Protein AF-A0A397AZC3-F1 (afdb_monomer_lite)

Structure (mmCIF, N/CA/C/O backbone):
data_AF-A0A397AZC3-F1
#
_entry.id   AF-A0A397AZC3-F1
#
loop_
_atom_site.group_PDB
_atom_site.id
_atom_site.type_symbol
_atom_site.label_atom_id
_atom_site.label_alt_id
_atom_site.label_comp_id
_atom_site.label_asym_id
_atom_site.label_entity_id
_atom_site.label_seq_id
_atom_site.pdbx_PDB_ins_code
_atom_site.Cartn_x
_atom_site.Cartn_y
_atom_site.Cartn_z
_atom_site.occupancy
_atom_site.B_iso_or_equiv
_atom_site.auth_seq_id
_atom_site.auth_comp_id
_atom_site.auth_asym_id
_atom_site.auth_atom_id
_atom_site.pdbx_PDB_model_num
ATOM 1 N N . MET A 1 1 ? -61.771 -11.495 -13.626 1.00 36.38 1 MET A N 1
ATOM 2 C CA . MET A 1 1 ? -61.672 -12.374 -12.442 1.00 36.38 1 MET A CA 1
ATOM 3 C C . MET A 1 1 ? -60.286 -13.013 -12.460 1.00 36.38 1 MET A C 1
ATOM 5 O O . MET A 1 1 ? -59.968 -13.608 -13.476 1.00 36.38 1 MET A O 1
ATOM 9 N N . LEU A 1 2 ? -59.532 -12.834 -11.360 1.00 39.38 2 LEU A N 1
ATOM 10 C CA . LEU A 1 2 ? -58.211 -13.389 -10.973 1.00 39.38 2 LEU A CA 1
ATOM 11 C C . LEU A 1 2 ? -56.958 -13.111 -11.848 1.00 39.38 2 LEU A C 1
ATOM 13 O O . LEU A 1 2 ? -57.074 -13.061 -13.067 1.00 39.38 2 LEU A O 1
ATOM 17 N N . PRO A 1 3 ? -55.737 -13.113 -11.259 1.00 47.22 3 PRO A N 1
ATOM 18 C CA . PRO A 1 3 ? -55.369 -12.772 -9.874 1.00 47.22 3 PRO A CA 1
ATOM 19 C C . PRO A 1 3 ? -54.144 -11.838 -9.747 1.00 47.22 3 PRO A C 1
ATOM 21 O O . PRO A 1 3 ? -53.276 -11.761 -10.612 1.00 47.22 3 PRO A O 1
ATOM 24 N N . SER A 1 4 ? -54.069 -11.177 -8.591 1.00 51.62 4 SER A N 1
ATOM 25 C CA . SER A 1 4 ? -52.893 -10.482 -8.069 1.00 51.62 4 SER A CA 1
ATOM 26 C C . SER A 1 4 ? -51.699 -11.421 -7.895 1.00 51.62 4 SER A C 1
ATOM 28 O O . SER A 1 4 ? -51.813 -12.436 -7.210 1.00 51.62 4 SER A O 1
ATOM 30 N N . PHE A 1 5 ? -50.534 -11.015 -8.401 1.00 47.94 5 PHE A N 1
ATOM 31 C CA . PHE A 1 5 ? -49.238 -11.508 -7.941 1.00 47.94 5 PHE A CA 1
ATOM 32 C C . PHE A 1 5 ? -48.456 -10.345 -7.336 1.00 47.94 5 PHE A C 1
ATOM 34 O O . PHE A 1 5 ? -48.023 -9.423 -8.023 1.00 47.94 5 PHE A O 1
ATOM 41 N N . ILE A 1 6 ? -48.319 -10.398 -6.014 1.00 55.94 6 ILE A N 1
ATOM 42 C CA . ILE A 1 6 ? -47.412 -9.567 -5.230 1.00 55.94 6 ILE A CA 1
ATOM 43 C C . ILE A 1 6 ? -45.999 -10.065 -5.540 1.00 55.94 6 ILE A C 1
ATOM 45 O O . ILE A 1 6 ? -45.601 -11.125 -5.064 1.00 55.94 6 ILE A O 1
ATOM 49 N N . PHE A 1 7 ? -45.246 -9.317 -6.344 1.00 43.97 7 PHE A N 1
ATOM 50 C CA . PHE A 1 7 ? -43.802 -9.507 -6.435 1.00 43.97 7 PHE A CA 1
ATOM 51 C C . PHE A 1 7 ? -43.135 -8.613 -5.398 1.00 43.97 7 PHE A C 1
ATOM 53 O O . PHE A 1 7 ? -43.048 -7.395 -5.543 1.00 43.97 7 PHE A O 1
ATOM 60 N N . LEU A 1 8 ? -42.685 -9.257 -4.325 1.00 49.66 8 LEU A N 1
ATOM 61 C CA . LEU A 1 8 ? -41.747 -8.709 -3.361 1.00 49.66 8 LEU A CA 1
ATOM 62 C C . LEU A 1 8 ? -40.424 -8.483 -4.108 1.00 49.66 8 LEU A C 1
ATOM 64 O O . LEU A 1 8 ? -39.604 -9.390 -4.236 1.00 49.66 8 LEU A O 1
ATOM 68 N N . VAL A 1 9 ? -40.238 -7.289 -4.672 1.00 51.88 9 VAL A N 1
ATOM 69 C CA . VAL A 1 9 ? -38.932 -6.886 -5.191 1.00 51.88 9 VAL A CA 1
ATOM 70 C C . VAL A 1 9 ? -38.068 -6.636 -3.963 1.00 51.88 9 VAL A C 1
ATOM 72 O O . VAL A 1 9 ? -38.132 -5.571 -3.351 1.00 51.88 9 VAL A O 1
ATOM 75 N N . MET A 1 10 ? -37.296 -7.650 -3.564 1.00 46.38 10 MET A N 1
ATOM 76 C CA . MET A 1 10 ? -36.098 -7.428 -2.767 1.00 46.38 10 MET A CA 1
ATOM 77 C C . MET A 1 10 ? -35.246 -6.445 -3.561 1.00 46.38 10 MET A C 1
ATOM 79 O O . MET A 1 10 ? -34.596 -6.822 -4.536 1.00 46.38 10 MET A O 1
ATOM 83 N N . ALA A 1 11 ? -35.322 -5.169 -3.186 1.00 47.78 11 ALA A N 1
ATOM 84 C CA . ALA A 1 11 ? -34.385 -4.165 -3.634 1.00 47.78 11 ALA A CA 1
ATOM 85 C C . ALA A 1 11 ? -33.014 -4.630 -3.149 1.00 47.78 11 ALA A C 1
ATOM 87 O O . ALA A 1 11 ? -32.651 -4.468 -1.985 1.00 47.78 11 ALA A O 1
ATOM 88 N N . TRP A 1 12 ? -32.295 -5.297 -4.047 1.00 40.06 12 TRP A N 1
ATOM 89 C CA . TRP A 1 12 ? -30.862 -5.461 -3.961 1.00 40.06 12 TRP A CA 1
ATOM 90 C C . TRP A 1 12 ? -30.296 -4.059 -3.780 1.00 40.06 12 TRP A C 1
ATOM 92 O O . TRP A 1 12 ? -30.287 -3.261 -4.713 1.00 40.06 12 TRP A O 1
ATOM 102 N N . VAL A 1 13 ? -29.889 -3.737 -2.559 1.00 48.97 13 VAL A N 1
ATOM 103 C CA . VAL A 1 13 ? -28.957 -2.645 -2.333 1.00 48.97 13 VAL A CA 1
ATOM 104 C C . VAL A 1 13 ? -27.624 -3.218 -2.805 1.00 48.97 13 VAL A C 1
ATOM 106 O O . VAL A 1 13 ? -27.113 -4.116 -2.130 1.00 48.97 13 VAL A O 1
ATOM 109 N N . PRO A 1 14 ? -27.067 -2.822 -3.967 1.00 47.62 14 PRO A N 1
ATOM 110 C CA . PRO A 1 14 ? -25.675 -3.129 -4.234 1.00 47.62 14 PRO A CA 1
ATOM 111 C C . PRO A 1 14 ? -24.886 -2.517 -3.082 1.00 47.62 14 PRO A C 1
ATOM 113 O O . PRO A 1 14 ? -24.868 -1.299 -2.893 1.00 47.62 14 PRO A O 1
ATOM 116 N N . SER A 1 15 ? -24.337 -3.403 -2.253 1.00 45.03 15 SER A N 1
ATOM 117 C CA . SER A 1 15 ? -23.443 -3.058 -1.164 1.00 45.03 15 SER A CA 1
ATOM 118 C C . SER A 1 15 ? -22.405 -2.095 -1.722 1.00 45.03 15 SER A C 1
ATOM 120 O O . SER A 1 15 ? -21.813 -2.354 -2.768 1.00 45.03 15 SER A O 1
ATOM 122 N N . THR A 1 16 ? -22.260 -0.951 -1.069 1.00 47.84 16 THR A N 1
ATOM 123 C CA . THR A 1 16 ? -21.373 0.139 -1.464 1.00 47.84 16 THR A CA 1
ATOM 124 C C . THR A 1 16 ? -19.978 -0.399 -1.778 1.00 47.84 16 THR A C 1
ATOM 126 O O . THR A 1 16 ? -19.234 -0.772 -0.872 1.00 47.84 16 THR A O 1
ATOM 129 N N . PHE A 1 17 ? -19.626 -0.454 -3.063 1.00 51.88 17 PHE A N 1
ATOM 130 C CA . PHE A 1 17 ? -18.253 -0.662 -3.495 1.00 51.88 17 PHE A CA 1
ATOM 131 C C . PHE A 1 17 ? -17.497 0.633 -3.218 1.00 51.88 17 PHE A C 1
ATOM 133 O O . PHE A 1 17 ? -17.713 1.635 -3.894 1.00 51.88 17 PHE A O 1
ATOM 140 N N . ALA A 1 18 ? -16.627 0.625 -2.216 1.00 39.53 18 ALA A N 1
ATOM 141 C CA . ALA A 1 18 ? -15.593 1.636 -2.081 1.00 39.53 18 ALA A CA 1
ATOM 142 C C . ALA A 1 18 ? -14.259 0.946 -2.366 1.00 39.53 18 ALA A C 1
ATOM 144 O O . ALA A 1 18 ? -13.634 0.377 -1.479 1.00 39.53 18 ALA A O 1
ATOM 145 N N . ALA A 1 19 ? -13.872 0.932 -3.639 1.00 43.75 19 ALA A N 1
ATOM 146 C CA . ALA A 1 19 ? -12.472 0.844 -4.010 1.00 43.75 19 ALA A CA 1
ATOM 147 C C . ALA A 1 19 ? -12.006 2.291 -4.182 1.00 43.75 19 ALA A C 1
ATOM 149 O O . ALA A 1 19 ? -12.495 2.985 -5.073 1.00 43.75 19 ALA A O 1
ATOM 150 N N . SER A 1 20 ? -11.122 2.759 -3.304 1.00 40.84 20 SER A N 1
ATOM 151 C CA . SER A 1 20 ? -10.394 4.002 -3.545 1.00 40.84 20 SER A CA 1
ATOM 152 C C . SER A 1 20 ? -9.133 3.677 -4.330 1.00 40.84 20 SER A C 1
ATOM 154 O O . SER A 1 20 ? -8.313 2.864 -3.916 1.00 40.84 20 SER A O 1
ATOM 156 N N . PHE A 1 21 ? -9.003 4.327 -5.474 1.00 48.56 21 PHE A N 1
ATOM 157 C CA . PHE A 1 21 ? -7.823 4.374 -6.322 1.00 48.56 21 PHE A CA 1
ATOM 158 C C . PHE A 1 21 ? -7.660 5.835 -6.746 1.00 48.56 21 PHE A C 1
ATOM 160 O O . PHE A 1 21 ? -8.625 6.444 -7.203 1.00 48.56 21 PHE A O 1
ATOM 167 N N . GLU A 1 22 ? -6.460 6.405 -6.647 1.00 45.47 22 GLU A N 1
ATOM 168 C CA . GLU A 1 22 ? -6.130 7.612 -7.408 1.00 45.47 22 GLU A CA 1
ATOM 169 C C . GLU A 1 22 ? -4.712 7.504 -7.972 1.00 45.47 22 GLU A C 1
ATOM 171 O O . GLU A 1 22 ? -3.729 7.434 -7.241 1.00 45.47 22 GLU A O 1
ATOM 176 N N . PHE A 1 23 ? -4.631 7.479 -9.304 1.00 54.44 23 PHE A N 1
ATOM 177 C CA . PHE A 1 23 ? -3.396 7.518 -10.077 1.00 54.44 23 PHE A CA 1
ATOM 178 C C . PHE A 1 23 ? -3.377 8.804 -10.908 1.00 54.44 23 PHE A C 1
ATOM 180 O O . PHE A 1 23 ? -4.154 8.933 -11.857 1.00 54.44 23 PHE A O 1
ATOM 187 N N . ARG A 1 24 ? -2.457 9.726 -10.609 1.00 42.56 24 ARG A N 1
ATOM 188 C CA . ARG A 1 24 ? -1.994 10.777 -11.532 1.00 42.56 24 ARG A CA 1
ATOM 189 C C . ARG A 1 24 ? -0.526 11.071 -11.235 1.00 42.56 24 ARG A C 1
ATOM 191 O O . ARG A 1 24 ? -0.251 11.765 -10.270 1.00 42.56 24 ARG A O 1
ATOM 198 N N . SER A 1 25 ? 0.353 10.481 -12.054 1.00 54.97 25 SER A N 1
ATOM 199 C CA . SER A 1 25 ? 1.812 10.699 -12.192 1.00 54.97 25 SER A CA 1
ATOM 200 C C . SER A 1 25 ? 2.493 11.574 -11.113 1.00 54.97 25 SER A C 1
ATOM 202 O O . SER A 1 25 ? 2.180 12.763 -11.036 1.00 54.97 25 SER A O 1
ATOM 204 N N . GLN A 1 26 ? 3.490 10.996 -10.409 1.00 51.53 26 GLN A N 1
ATOM 205 C CA . GLN A 1 26 ? 4.169 11.387 -9.142 1.00 51.53 26 GLN A CA 1
ATOM 206 C C . GLN A 1 26 ? 3.612 10.756 -7.842 1.00 51.53 26 GLN A C 1
ATOM 208 O O . GLN A 1 26 ? 3.400 11.462 -6.860 1.00 51.53 26 GLN A O 1
ATOM 213 N N . CYS A 1 27 ? 3.350 9.436 -7.793 1.00 53.81 27 CYS A N 1
ATOM 214 C CA . CYS A 1 27 ? 2.422 8.855 -6.798 1.00 53.81 27 CYS A CA 1
ATOM 215 C C . CYS A 1 27 ? 3.013 7.883 -5.753 1.00 53.81 27 CYS A C 1
ATOM 217 O O . CYS A 1 27 ? 3.634 6.873 -6.087 1.00 53.81 27 CYS A O 1
ATOM 219 N N . SER A 1 28 ? 2.661 8.126 -4.487 1.00 58.00 28 SER A N 1
ATOM 220 C CA . SER A 1 28 ? 2.562 7.123 -3.416 1.00 58.00 28 SER A CA 1
ATOM 221 C C . SER A 1 28 ? 1.204 6.412 -3.488 1.00 58.00 28 SER A C 1
ATOM 223 O O . SER A 1 28 ? 0.199 7.088 -3.700 1.00 58.00 28 SER A O 1
ATOM 225 N N . TYR A 1 29 ? 1.141 5.088 -3.293 1.00 70.06 29 TYR A N 1
ATOM 226 C CA . TYR A 1 29 ? -0.130 4.336 -3.290 1.00 70.06 29 TYR A CA 1
ATOM 227 C C . TYR A 1 29 ? -0.414 3.686 -1.924 1.00 70.06 29 TYR A C 1
ATOM 229 O O . TYR A 1 29 ? 0.288 2.747 -1.539 1.00 70.06 29 TYR A O 1
ATOM 237 N N . PRO A 1 30 ? -1.423 4.162 -1.171 1.00 69.12 30 PRO A N 1
ATOM 238 C CA . PRO A 1 30 ? -1.824 3.519 0.071 1.00 69.12 30 PRO A CA 1
ATOM 239 C C . PRO A 1 30 ? -2.746 2.321 -0.190 1.00 69.12 30 PRO A C 1
ATOM 241 O O . PRO A 1 30 ? -3.567 2.325 -1.108 1.00 69.12 30 PRO A O 1
ATOM 244 N N . VAL A 1 31 ? -2.608 1.294 0.647 1.00 81.19 31 VAL A N 1
ATOM 245 C CA . VAL A 1 31 ? -3.597 0.224 0.818 1.00 81.19 31 VAL A CA 1
ATOM 246 C C . VAL A 1 31 ? -3.985 0.251 2.282 1.00 81.19 31 VAL A C 1
ATOM 248 O O . VAL A 1 31 ? -3.122 0.026 3.124 1.00 81.19 31 VAL A O 1
ATOM 251 N N . ASP A 1 32 ? -5.252 0.503 2.584 1.00 82.69 32 ASP A N 1
ATOM 252 C CA . ASP A 1 32 ? -5.725 0.692 3.955 1.00 82.69 32 ASP A CA 1
ATOM 253 C C . ASP A 1 32 ? -6.627 -0.475 4.374 1.00 82.69 32 ASP A C 1
ATOM 255 O O . ASP A 1 32 ? -7.510 -0.887 3.622 1.00 82.69 32 ASP A O 1
ATOM 259 N N . VAL A 1 33 ? -6.430 -1.011 5.586 1.00 82.50 33 VAL A N 1
ATOM 260 C CA . VAL A 1 33 ? -7.327 -2.025 6.191 1.00 82.50 33 VAL A CA 1
ATOM 261 C C . VAL A 1 33 ? -8.247 -1.449 7.273 1.00 82.50 33 VAL A C 1
ATOM 263 O O . VAL A 1 33 ? -8.978 -2.188 7.935 1.00 82.50 33 VAL A O 1
ATOM 266 N N . TYR A 1 34 ? -8.237 -0.131 7.460 1.00 80.00 34 TYR A N 1
ATOM 267 C CA . TYR A 1 34 ? -9.062 0.590 8.430 1.00 80.00 34 TYR A CA 1
ATOM 268 C C . TYR A 1 34 ? -10.017 1.566 7.722 1.00 80.00 34 TYR A C 1
ATOM 270 O O . TYR A 1 34 ? -9.796 1.946 6.577 1.00 80.00 34 TYR A O 1
ATOM 278 N N . ASP A 1 35 ? -11.084 1.984 8.408 1.00 74.50 35 ASP A N 1
ATOM 279 C CA . ASP A 1 35 ? -11.925 3.100 7.955 1.00 74.50 35 ASP A CA 1
ATOM 280 C C . ASP A 1 35 ? -11.405 4.413 8.570 1.00 74.50 35 ASP A C 1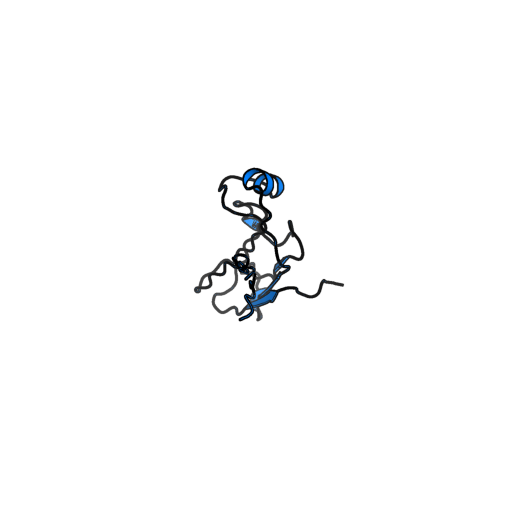
ATOM 282 O O . ASP A 1 35 ? -11.262 4.519 9.789 1.00 74.50 35 ASP A O 1
ATOM 286 N N . ASN A 1 36 ? -11.125 5.423 7.742 1.00 66.12 36 ASN A N 1
ATOM 287 C CA . ASN A 1 36 ? -10.593 6.722 8.168 1.00 66.12 36 ASN A CA 1
ATOM 288 C C . ASN A 1 36 ? -11.653 7.668 8.779 1.00 66.12 36 ASN A C 1
ATOM 290 O O . ASN A 1 36 ? -11.348 8.812 9.113 1.00 66.12 36 ASN A O 1
ATOM 294 N N . ALA A 1 37 ? -12.898 7.216 8.958 1.00 64.19 37 ALA A N 1
ATOM 295 C CA . ALA A 1 37 ? -13.997 8.034 9.479 1.00 64.19 37 ALA A CA 1
ATOM 296 C C . ALA A 1 37 ? -13.738 8.695 10.853 1.00 64.19 37 ALA A C 1
ATOM 298 O O . ALA A 1 37 ? -14.416 9.662 11.195 1.00 64.19 37 ALA A O 1
ATOM 299 N N . SER A 1 38 ? -12.781 8.202 11.647 1.00 59.69 38 SER A N 1
ATOM 300 C CA . SER A 1 38 ? -12.472 8.733 12.982 1.00 59.69 38 SER A CA 1
ATOM 301 C C . SER A 1 38 ? -11.270 9.678 13.049 1.00 59.69 38 SER A C 1
ATOM 303 O O . SER A 1 38 ? -11.090 10.309 14.083 1.00 59.69 38 SER A O 1
ATOM 305 N N . GLY A 1 39 ? -10.425 9.753 12.013 1.00 64.31 39 GLY A N 1
ATOM 306 C CA . GLY A 1 39 ? -9.255 10.646 11.923 1.00 64.31 39 GLY A CA 1
ATOM 307 C C . GLY A 1 39 ? -8.155 10.526 13.001 1.00 64.31 39 GLY A C 1
ATOM 308 O O . GLY A 1 39 ? -7.086 11.098 12.821 1.00 64.31 39 GLY A O 1
ATOM 309 N N . THR A 1 40 ? -8.372 9.817 14.116 1.00 74.62 40 THR A N 1
ATOM 310 C CA . THR A 1 40 ? -7.497 9.877 15.305 1.00 74.62 40 THR A CA 1
ATOM 311 C C . THR A 1 40 ? -7.365 8.525 16.021 1.00 74.62 40 THR A C 1
ATOM 313 O 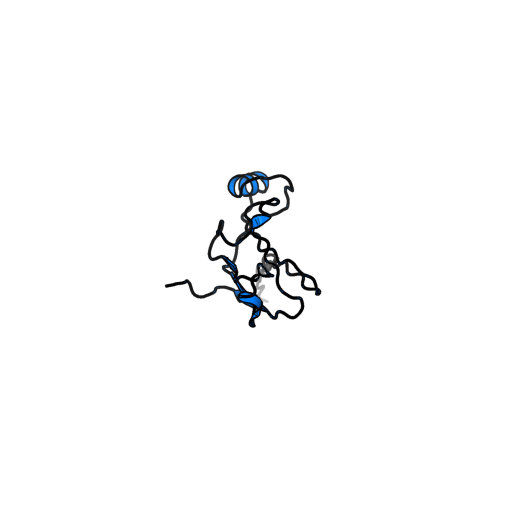O . THR A 1 40 ? -7.760 8.382 17.177 1.00 74.62 40 THR A O 1
ATOM 316 N N . CYS A 1 41 ? -6.848 7.503 15.345 1.00 88.06 41 CYS A N 1
ATOM 317 C CA . CYS A 1 41 ? -6.528 6.213 15.966 1.00 88.06 41 CYS A CA 1
ATOM 318 C C . CYS A 1 41 ? -5.071 5.829 15.680 1.00 88.06 41 CYS A C 1
ATOM 320 O O . CYS A 1 41 ? -4.511 6.218 14.659 1.00 88.06 41 CYS A O 1
ATOM 322 N N . THR A 1 42 ? -4.456 5.086 16.601 1.00 90.50 42 THR A N 1
ATOM 323 C CA . THR A 1 42 ? -3.016 4.752 16.596 1.00 90.50 42 THR A CA 1
ATOM 324 C C . THR A 1 42 ? -2.735 3.257 16.437 1.00 90.50 42 THR A C 1
ATOM 326 O O . THR A 1 42 ? -1.586 2.827 16.426 1.00 90.50 42 THR A O 1
ATOM 329 N N . SER A 1 43 ? -3.786 2.443 16.324 1.00 91.62 43 SER A N 1
ATOM 330 C CA . SER A 1 43 ? -3.695 1.006 16.069 1.00 91.62 43 SER A CA 1
ATOM 331 C C . SER A 1 43 ? -4.947 0.509 15.353 1.00 91.62 43 SER A C 1
ATOM 333 O O . SER A 1 43 ? -6.020 1.095 15.513 1.00 91.62 43 SER A O 1
ATOM 335 N N . LEU A 1 44 ? -4.847 -0.613 14.633 1.00 91.06 44 LEU A N 1
ATOM 336 C CA . LEU A 1 44 ? -6.000 -1.227 13.961 1.00 91.06 44 LEU A CA 1
ATOM 337 C C . LEU A 1 44 ? -7.152 -1.512 14.927 1.00 91.06 44 LEU A C 1
ATOM 339 O O . LEU A 1 44 ? -8.302 -1.186 14.644 1.00 91.06 44 LEU A O 1
ATOM 343 N N . ALA A 1 45 ? -6.839 -2.092 16.089 1.00 92.44 45 ALA A N 1
ATOM 344 C CA . ALA A 1 45 ? -7.835 -2.418 17.104 1.00 92.44 45 ALA A CA 1
ATOM 345 C C . ALA A 1 45 ? -8.547 -1.159 17.620 1.00 92.44 45 ALA A C 1
ATOM 347 O O . ALA A 1 45 ? -9.765 -1.161 17.804 1.00 92.44 45 ALA A O 1
ATOM 348 N N . GLU A 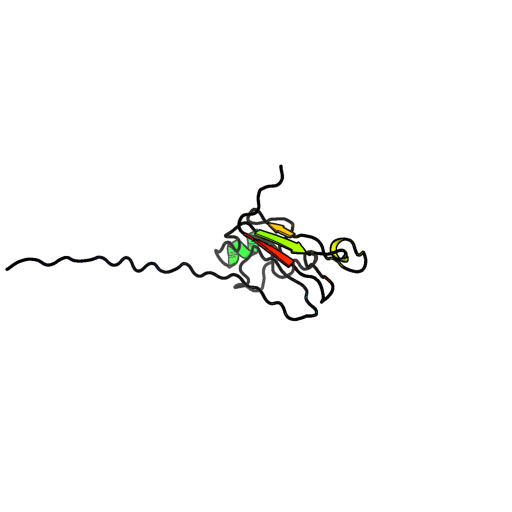1 46 ? -7.804 -0.067 17.814 1.00 91.81 46 GLU A N 1
ATOM 349 C CA . GLU A 1 46 ? -8.389 1.216 18.178 1.00 91.81 46 GLU A CA 1
ATOM 350 C C . GLU A 1 46 ? -9.275 1.765 17.059 1.00 91.81 46 GLU A C 1
ATOM 352 O O . GLU A 1 46 ? -10.414 2.131 17.342 1.00 91.81 46 GLU A O 1
ATOM 357 N N . CYS A 1 47 ? -8.802 1.766 15.808 1.00 89.94 47 CYS A N 1
ATOM 358 C CA . CYS A 1 47 ? -9.565 2.239 14.653 1.00 89.94 47 CYS A CA 1
ATOM 359 C C . CYS A 1 47 ? -10.881 1.468 14.492 1.00 89.94 47 CYS A C 1
ATOM 361 O O . CYS A 1 47 ? -11.942 2.069 14.330 1.00 89.94 47 CYS A O 1
ATOM 363 N N . MET A 1 48 ? -10.843 0.141 14.621 1.00 89.75 48 MET A N 1
ATOM 364 C CA . MET A 1 48 ? -12.039 -0.702 14.576 1.00 89.75 48 MET A CA 1
ATOM 365 C C . MET A 1 48 ? -13.000 -0.393 15.730 1.00 89.75 48 MET A C 1
ATOM 367 O O . MET A 1 48 ? -14.212 -0.344 15.527 1.00 89.75 48 MET A O 1
ATOM 371 N N . ARG A 1 49 ? -12.477 -0.135 16.937 1.00 90.12 49 ARG A N 1
ATOM 372 C CA . ARG A 1 49 ? -13.289 0.225 18.108 1.00 90.12 49 ARG A CA 1
ATOM 373 C C . ARG A 1 49 ? -13.988 1.574 17.935 1.00 90.12 49 ARG A C 1
ATOM 375 O O . ARG A 1 49 ? -15.157 1.685 18.291 1.00 90.12 49 ARG A O 1
ATOM 382 N N . VAL A 1 50 ? -13.290 2.600 17.440 1.00 89.25 50 VAL A N 1
ATOM 383 C CA . VAL A 1 50 ? -13.854 3.960 17.317 1.00 89.25 50 VAL A CA 1
ATOM 384 C C . VAL A 1 50 ? -14.790 4.107 16.120 1.00 89.25 50 VAL A C 1
ATOM 386 O O . VAL A 1 50 ? -15.746 4.871 16.196 1.00 89.25 50 VAL A O 1
ATOM 389 N N . THR A 1 51 ? -14.546 3.366 15.037 1.00 86.44 51 THR A N 1
ATOM 390 C CA . THR A 1 51 ? -15.397 3.402 13.836 1.00 86.44 51 THR A CA 1
ATOM 391 C C . THR A 1 51 ? -16.522 2.373 13.860 1.00 86.44 51 THR A C 1
ATOM 393 O O . THR A 1 51 ? -17.464 2.501 13.082 1.00 86.44 51 THR A O 1
ATOM 396 N N . ALA A 1 52 ? -16.428 1.359 14.728 1.00 87.56 52 ALA A N 1
ATOM 397 C CA . ALA A 1 52 ? -17.277 0.167 14.717 1.00 87.56 52 ALA A CA 1
ATOM 398 C C . ALA A 1 52 ? -17.308 -0.540 13.345 1.00 87.56 52 ALA A C 1
ATOM 400 O O . ALA A 1 52 ? -18.311 -1.149 12.970 1.00 87.56 52 ALA A O 1
ATOM 401 N N . LYS A 1 53 ? -16.211 -0.444 12.581 1.00 84.88 53 LYS A N 1
ATOM 402 C CA . LYS A 1 53 ? -16.095 -0.962 11.215 1.00 84.88 53 LYS A CA 1
ATOM 403 C C . LYS A 1 53 ? -14.809 -1.755 11.013 1.00 84.88 53 LYS A C 1
ATOM 405 O O . LYS A 1 53 ? -13.827 -1.586 11.731 1.00 84.88 53 LYS A O 1
ATOM 410 N N . VAL A 1 54 ? -14.834 -2.611 9.996 1.00 85.69 54 VAL A N 1
ATOM 411 C CA . VAL A 1 54 ? -13.678 -3.349 9.478 1.00 85.69 54 VAL A CA 1
ATOM 412 C C . VAL A 1 54 ? -13.376 -2.782 8.093 1.00 85.69 54 VAL A C 1
ATOM 414 O O . VAL A 1 54 ? -14.258 -2.793 7.239 1.00 85.69 54 VAL A O 1
ATOM 417 N N . GLY A 1 55 ? -12.165 -2.261 7.879 1.00 83.19 55 GLY A N 1
ATOM 418 C CA . GLY A 1 55 ? -11.775 -1.654 6.598 1.00 83.19 55 GLY A CA 1
ATOM 419 C C . GLY A 1 55 ? -11.352 -2.667 5.530 1.00 83.19 55 GLY A C 1
ATOM 420 O O . GLY A 1 55 ? -11.133 -2.297 4.385 1.00 83.19 55 GLY A O 1
ATOM 421 N N . PHE A 1 56 ? -11.263 -3.952 5.877 1.00 88.25 56 PHE A N 1
ATOM 422 C CA . PHE A 1 56 ? -10.951 -5.038 4.952 1.00 88.25 56 PHE A CA 1
ATOM 423 C C . PHE A 1 56 ? -12.219 -5.756 4.466 1.00 88.25 56 PHE A C 1
ATOM 425 O O . PHE A 1 56 ? -13.059 -6.147 5.280 1.00 88.25 56 PHE A O 1
ATOM 432 N N . ASN A 1 57 ? -12.325 -6.006 3.156 1.00 88.06 57 ASN A N 1
ATOM 433 C CA . ASN A 1 57 ? -13.417 -6.789 2.560 1.00 88.06 57 ASN A CA 1
ATOM 434 C C . ASN A 1 57 ? -12.936 -7.921 1.632 1.00 88.06 57 ASN A C 1
ATOM 436 O O . ASN A 1 57 ? -13.394 -9.054 1.759 1.00 88.06 57 ASN A O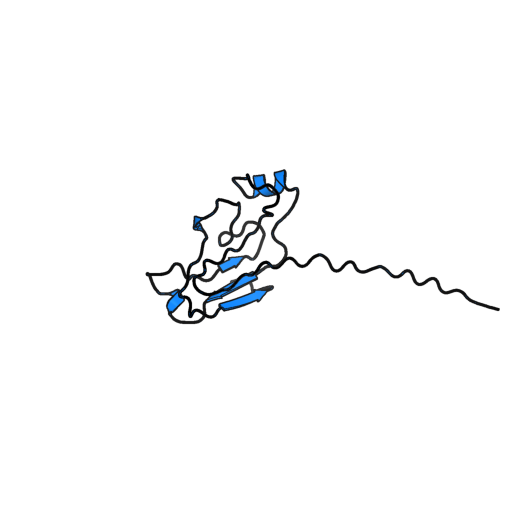 1
ATOM 440 N N . VAL A 1 58 ? -12.025 -7.628 0.708 1.00 89.62 58 VAL A N 1
ATOM 441 C CA . VAL A 1 58 ? -11.592 -8.500 -0.383 1.00 89.62 58 VAL A CA 1
ATOM 442 C C . VAL A 1 58 ? -10.072 -8.539 -0.379 1.00 89.62 58 VAL A C 1
ATOM 444 O O . VAL A 1 58 ? -9.420 -7.496 -0.369 1.00 89.62 58 VAL A O 1
ATOM 447 N N . ALA A 1 59 ? -9.513 -9.750 -0.403 1.00 89.94 59 ALA A N 1
ATOM 448 C CA . ALA A 1 59 ? -8.075 -9.931 -0.533 1.00 89.94 59 ALA A CA 1
ATOM 449 C C . ALA A 1 59 ? -7.581 -9.291 -1.835 1.00 89.94 59 ALA A C 1
ATOM 451 O O . ALA A 1 59 ? -8.219 -9.436 -2.878 1.00 89.94 59 ALA A O 1
ATOM 452 N N . MET A 1 60 ? -6.444 -8.604 -1.794 1.00 90.44 60 MET A N 1
ATOM 453 C CA . MET A 1 60 ? -5.903 -7.937 -2.974 1.00 90.44 60 MET A CA 1
ATOM 454 C C . MET A 1 60 ? -4.383 -7.966 -3.021 1.00 90.44 60 MET A C 1
ATOM 456 O O . MET A 1 60 ? -3.714 -8.033 -1.988 1.00 90.44 60 MET A O 1
ATOM 460 N N . SER A 1 61 ? -3.846 -7.868 -4.232 1.00 90.69 61 SER A N 1
ATOM 461 C CA . SER A 1 61 ? -2.436 -7.588 -4.465 1.00 90.69 61 SER A CA 1
ATOM 462 C C . SER A 1 61 ? -2.248 -6.461 -5.472 1.00 90.69 61 SER A C 1
ATOM 464 O O . SER A 1 61 ? -3.054 -6.277 -6.385 1.00 90.69 61 SER A O 1
ATOM 466 N N . ILE A 1 62 ? -1.164 -5.708 -5.294 1.00 89.00 62 ILE A N 1
ATOM 467 C CA . ILE A 1 62 ? -0.697 -4.677 -6.219 1.00 89.00 62 ILE A CA 1
ATOM 468 C C . ILE A 1 62 ? 0.728 -5.039 -6.620 1.00 89.00 62 ILE A C 1
ATOM 470 O O . ILE A 1 62 ? 1.625 -5.117 -5.777 1.00 89.00 62 ILE A O 1
ATOM 474 N N . PHE A 1 63 ? 0.936 -5.264 -7.913 1.00 88.25 63 PHE A N 1
ATOM 475 C CA . PHE A 1 63 ? 2.214 -5.681 -8.468 1.00 88.25 63 PHE A CA 1
ATOM 476 C C . PHE A 1 63 ? 2.753 -4.640 -9.463 1.00 88.25 63 PHE A C 1
ATOM 478 O O . PHE A 1 63 ? 2.149 -4.456 -10.524 1.00 88.25 63 PHE A O 1
ATOM 485 N N . PRO A 1 64 ? 3.888 -3.973 -9.176 1.00 88.25 64 PRO A N 1
ATOM 486 C CA . PRO A 1 64 ? 4.545 -3.092 -10.136 1.00 88.25 64 PRO A CA 1
ATOM 487 C C . PRO A 1 64 ? 5.222 -3.898 -11.256 1.00 88.25 64 PRO A C 1
ATOM 489 O O . PRO A 1 64 ? 6.035 -4.799 -11.027 1.00 88.25 64 PRO A O 1
ATOM 492 N N . ILE A 1 65 ? 4.899 -3.557 -12.500 1.00 85.38 65 ILE A N 1
ATOM 493 C CA . ILE A 1 65 ? 5.468 -4.139 -13.713 1.00 85.38 65 ILE A CA 1
ATOM 494 C C . ILE A 1 65 ? 6.721 -3.353 -14.102 1.00 85.38 65 ILE A C 1
ATOM 496 O O . ILE A 1 65 ? 6.680 -2.136 -14.276 1.00 85.38 65 ILE A O 1
ATOM 500 N N . GLY A 1 66 ? 7.817 -4.073 -14.336 1.00 82.06 66 GLY A N 1
ATOM 501 C CA . GLY A 1 66 ? 9.059 -3.509 -14.858 1.00 82.06 66 GLY A CA 1
ATOM 502 C C . GLY A 1 66 ? 10.236 -3.615 -13.884 1.00 82.06 66 GLY A C 1
ATOM 503 O O . GLY A 1 66 ? 10.121 -4.241 -12.827 1.00 82.06 66 GLY A O 1
ATOM 504 N N . PRO A 1 67 ? 11.397 -3.049 -14.256 1.00 79.81 67 PRO A N 1
ATOM 505 C CA . PRO A 1 67 ? 12.632 -3.164 -13.480 1.00 79.81 67 PRO A CA 1
ATOM 506 C C . PRO A 1 67 ? 12.605 -2.347 -12.182 1.00 79.81 67 PRO A C 1
ATOM 508 O O . PRO A 1 67 ? 13.302 -2.699 -11.234 1.00 79.81 67 PRO A O 1
ATOM 511 N N . SER A 1 68 ? 11.761 -1.314 -12.117 1.00 74.38 68 SER A N 1
ATOM 512 C CA . SER A 1 68 ? 11.656 -0.365 -11.004 1.00 74.38 68 SER A CA 1
ATOM 513 C C . SER A 1 68 ? 11.395 -1.011 -9.644 1.00 74.38 68 SER A C 1
ATOM 515 O O . SER A 1 68 ? 11.751 -0.446 -8.618 1.00 74.38 68 SER A O 1
ATOM 517 N N . ARG A 1 69 ? 10.821 -2.220 -9.618 1.00 77.56 69 ARG A N 1
ATOM 518 C CA . ARG A 1 69 ? 10.570 -2.973 -8.380 1.00 77.56 69 ARG A CA 1
ATOM 519 C C . ARG A 1 69 ? 11.831 -3.343 -7.593 1.00 77.56 69 ARG A C 1
ATOM 521 O O . ARG A 1 69 ? 11.754 -3.645 -6.409 1.00 77.56 69 ARG A O 1
ATOM 528 N N . ASN A 1 70 ? 12.973 -3.364 -8.278 1.00 79.75 70 ASN A N 1
ATOM 529 C CA . ASN A 1 70 ? 14.274 -3.715 -7.718 1.00 79.75 70 ASN A CA 1
ATOM 530 C C . ASN A 1 70 ? 15.217 -2.502 -7.655 1.00 79.75 70 ASN A C 1
ATOM 532 O O . ASN A 1 70 ? 16.408 -2.674 -7.404 1.00 79.75 70 ASN A O 1
ATOM 536 N N . ASP A 1 71 ? 14.716 -1.298 -7.940 1.00 85.00 71 ASP A N 1
ATOM 537 C CA . ASP A 1 71 ? 15.521 -0.083 -7.925 1.00 85.00 71 ASP A CA 1
ATOM 538 C C . ASP A 1 71 ? 15.669 0.424 -6.478 1.00 85.00 71 ASP A C 1
ATOM 540 O O . ASP A 1 71 ? 14.660 0.754 -5.853 1.00 85.00 71 ASP A O 1
ATOM 544 N N . PRO A 1 72 ? 16.893 0.512 -5.925 1.00 84.50 72 PRO A N 1
ATOM 545 C CA . PRO A 1 72 ? 17.112 0.974 -4.555 1.00 84.50 72 PRO A CA 1
ATOM 546 C C . PRO A 1 72 ? 16.734 2.446 -4.331 1.00 84.50 72 PRO A C 1
ATOM 548 O O . PRO A 1 72 ? 16.638 2.873 -3.183 1.00 84.50 72 PRO A O 1
ATOM 551 N N . MET A 1 73 ? 16.525 3.229 -5.395 1.00 85.19 73 MET A N 1
ATOM 552 C CA . MET A 1 73 ? 16.060 4.615 -5.302 1.00 85.19 73 MET A CA 1
ATOM 553 C C . MET A 1 73 ? 14.572 4.717 -4.926 1.00 85.19 73 MET A C 1
ATOM 555 O O . MET A 1 73 ? 14.121 5.785 -4.513 1.00 85.19 73 MET A O 1
ATOM 559 N N . TYR A 1 74 ? 13.815 3.620 -5.039 1.00 84.44 74 TYR A N 1
ATOM 560 C CA . TYR A 1 74 ? 12.369 3.590 -4.841 1.00 84.44 74 TYR A CA 1
ATOM 561 C C . TYR A 1 74 ? 11.947 2.487 -3.864 1.00 84.44 74 TYR A C 1
ATOM 563 O O . TYR A 1 74 ? 12.458 1.372 -3.886 1.00 84.44 74 TYR A O 1
ATOM 571 N N . ASN A 1 75 ? 10.921 2.752 -3.052 1.00 85.38 75 ASN A N 1
ATOM 572 C CA . ASN A 1 75 ? 10.240 1.717 -2.266 1.00 85.38 75 ASN A CA 1
ATOM 573 C C . ASN A 1 75 ? 9.119 1.064 -3.099 1.00 85.38 75 ASN A C 1
ATOM 575 O O . ASN A 1 75 ? 7.949 1.080 -2.710 1.00 85.38 75 ASN A O 1
ATOM 579 N N . CYS A 1 76 ? 9.464 0.553 -4.283 1.00 87.69 76 CYS A N 1
ATOM 580 C CA . CYS A 1 76 ? 8.507 0.093 -5.294 1.00 87.69 76 CYS A CA 1
ATOM 581 C C . CYS A 1 76 ? 8.224 -1.411 -5.172 1.00 87.69 76 CYS A C 1
ATOM 583 O O . CYS A 1 76 ? 8.396 -2.190 -6.108 1.00 87.69 76 CYS A O 1
ATOM 585 N N . GLN A 1 77 ? 7.847 -1.853 -3.978 1.00 87.12 77 GLN A N 1
ATOM 586 C CA . GLN A 1 77 ? 7.621 -3.272 -3.710 1.00 87.12 77 GLN A CA 1
ATOM 587 C C . GLN A 1 77 ? 6.184 -3.686 -4.029 1.00 87.12 77 GLN A C 1
ATOM 589 O O . GLN A 1 77 ? 5.253 -2.876 -3.985 1.00 87.12 77 GLN A O 1
ATOM 594 N N . TYR A 1 78 ? 6.003 -4.974 -4.318 1.00 87.88 78 TYR A N 1
ATOM 595 C CA . TYR A 1 78 ? 4.669 -5.554 -4.389 1.00 87.88 78 TYR A CA 1
ATOM 596 C C . TYR A 1 78 ? 3.986 -5.463 -3.013 1.00 87.88 78 TYR A C 1
ATOM 598 O O . TYR A 1 78 ? 4.651 -5.471 -1.977 1.00 87.88 78 TYR A O 1
ATOM 606 N N . VAL A 1 79 ? 2.660 -5.362 -3.013 1.00 89.62 79 VAL A N 1
ATOM 607 C CA . VAL A 1 79 ? 1.831 -5.313 -1.801 1.00 89.62 79 VAL A CA 1
ATOM 608 C C . VAL A 1 79 ? 0.832 -6.448 -1.882 1.00 89.62 79 VAL A C 1
ATOM 610 O O . VAL A 1 79 ? 0.176 -6.597 -2.916 1.00 89.62 79 VAL A O 1
ATOM 613 N N . VAL A 1 80 ? 0.697 -7.239 -0.815 1.00 90.44 80 VAL A N 1
ATOM 614 C CA . VAL A 1 80 ? -0.349 -8.260 -0.738 1.00 90.44 80 VAL A CA 1
ATOM 615 C C . VAL A 1 80 ? -1.065 -8.216 0.603 1.00 90.44 80 VAL A C 1
ATOM 617 O O . VAL A 1 80 ? -0.458 -8.234 1.670 1.00 90.44 80 VAL A O 1
ATOM 620 N N . CYS A 1 81 ? -2.392 -8.218 0.548 1.00 91.88 81 CYS A N 1
ATOM 621 C CA . CYS A 1 81 ? -3.238 -8.234 1.724 1.00 91.88 81 CYS A CA 1
ATOM 622 C C . CYS A 1 81 ? -4.309 -9.316 1.591 1.00 91.88 81 CYS A C 1
ATOM 624 O O . CYS A 1 81 ? -5.283 -9.153 0.859 1.00 91.88 81 CYS A O 1
ATOM 626 N N . TYR A 1 82 ? -4.131 -10.426 2.310 1.00 92.50 82 TYR A N 1
ATOM 627 C CA . TYR A 1 82 ? -5.069 -11.557 2.289 1.00 92.50 82 TYR A CA 1
ATOM 628 C C . TYR A 1 82 ? -6.165 -11.476 3.352 1.00 92.50 82 TYR A C 1
ATOM 630 O O . TYR A 1 82 ? -7.185 -12.152 3.237 1.00 92.50 82 TYR A O 1
ATOM 638 N N . ALA A 1 83 ? -5.950 -10.683 4.399 1.00 92.06 83 ALA A N 1
ATOM 639 C CA . ALA A 1 83 ? -6.842 -10.601 5.545 1.00 92.06 83 ALA A CA 1
ATOM 640 C C . ALA A 1 83 ? -6.724 -9.242 6.241 1.00 92.06 83 ALA A C 1
ATOM 642 O O . ALA A 1 83 ? -5.740 -8.518 6.072 1.00 92.06 83 ALA A O 1
ATOM 643 N N . ASN A 1 84 ? -7.713 -8.936 7.082 1.00 90.31 84 ASN A N 1
ATOM 644 C CA . ASN A 1 84 ? -7.671 -7.780 7.967 1.00 90.31 84 ASN A CA 1
ATOM 645 C C . ASN A 1 84 ? -6.399 -7.795 8.834 1.00 90.31 84 ASN A C 1
ATOM 647 O O . ASN A 1 84 ? -6.042 -8.831 9.395 1.00 90.31 84 ASN A O 1
ATOM 651 N N . GLY A 1 85 ? -5.737 -6.644 8.963 1.00 90.75 85 GLY A N 1
ATOM 652 C CA . GLY A 1 85 ? -4.481 -6.533 9.711 1.00 90.75 85 GLY A CA 1
ATOM 653 C C . GLY A 1 85 ? -3.262 -7.132 9.013 1.00 90.75 85 GLY A C 1
ATOM 654 O O . GLY A 1 85 ? -2.267 -7.420 9.675 1.00 90.75 85 GLY A O 1
ATOM 655 N N . CYS A 1 86 ? -3.311 -7.302 7.689 1.00 92.06 86 CYS A N 1
ATOM 656 C CA . CYS A 1 86 ? -2.131 -7.658 6.910 1.00 92.06 86 CYS A CA 1
ATOM 657 C C . CYS A 1 86 ? -0.978 -6.664 7.147 1.00 92.06 86 CYS A C 1
ATOM 659 O O . CYS A 1 86 ? -1.172 -5.488 7.479 1.00 92.06 86 CYS A O 1
ATOM 661 N N . HIS A 1 87 ? 0.246 -7.167 7.016 1.00 90.88 87 HIS A N 1
ATOM 662 C CA . HIS A 1 87 ? 1.447 -6.388 7.297 1.00 90.88 87 HIS A CA 1
ATOM 663 C C . HIS A 1 87 ? 1.689 -5.297 6.248 1.00 90.88 87 HIS A C 1
ATOM 665 O O . HIS A 1 87 ? 2.076 -4.192 6.612 1.00 90.88 87 HIS A O 1
ATOM 671 N N . ASP A 1 88 ? 1.397 -5.581 4.977 1.00 89.25 88 ASP A N 1
ATOM 672 C CA . ASP A 1 88 ? 1.749 -4.704 3.855 1.00 89.25 88 ASP A CA 1
ATOM 673 C C . ASP A 1 88 ? 0.805 -3.502 3.674 1.00 89.25 88 ASP A C 1
ATOM 675 O O . ASP A 1 88 ? 1.104 -2.608 2.886 1.00 89.25 88 ASP A O 1
ATOM 679 N N . ALA A 1 89 ? -0.326 -3.469 4.387 1.00 89.75 89 ALA A N 1
ATOM 680 C CA . ALA A 1 89 ? -1.324 -2.402 4.311 1.00 89.75 89 ALA A CA 1
ATOM 681 C C . ALA A 1 89 ? -1.343 -1.557 5.586 1.00 89.75 89 ALA A C 1
ATOM 683 O O . ALA A 1 89 ? -1.092 -2.066 6.684 1.00 89.75 89 ALA A O 1
ATOM 684 N N . TYR A 1 90 ? -1.695 -0.284 5.452 1.00 90.44 90 TYR A N 1
ATOM 685 C CA . TYR A 1 90 ? -1.899 0.640 6.556 1.00 90.44 90 TYR A CA 1
ATOM 686 C C . TYR A 1 90 ? -2.958 0.117 7.512 1.00 90.44 90 TYR A C 1
ATOM 688 O O . TYR A 1 90 ? -4.082 -0.209 7.126 1.00 90.44 90 TYR A O 1
ATOM 696 N N . GLN A 1 91 ? -2.595 0.072 8.786 1.00 90.88 91 GLN A N 1
ATOM 697 C CA . GLN A 1 91 ? -3.457 -0.394 9.864 1.00 90.88 91 GLN A CA 1
ATOM 698 C C . GLN A 1 91 ? -4.143 0.749 10.615 1.00 90.88 91 GLN A C 1
ATOM 700 O O . GLN A 1 91 ? -5.126 0.514 11.315 1.00 90.88 91 GLN A O 1
ATOM 705 N N . TYR A 1 92 ? -3.626 1.967 10.483 1.00 89.06 92 TYR A N 1
ATOM 706 C CA . TYR A 1 92 ? -4.137 3.189 11.095 1.00 89.06 92 TYR A CA 1
ATOM 707 C C . TYR A 1 92 ? -3.617 4.417 10.315 1.00 89.06 92 TYR A C 1
ATOM 709 O O . TYR A 1 92 ? -2.645 4.284 9.568 1.00 89.06 92 TYR A O 1
ATOM 717 N N . PRO A 1 93 ? -4.214 5.616 10.482 1.00 87.25 93 PRO A N 1
ATOM 718 C CA . PRO A 1 93 ? -3.888 6.806 9.684 1.00 87.25 93 PRO A CA 1
ATOM 719 C C . PRO A 1 93 ? -2.417 7.218 9.638 1.00 87.25 93 PRO A C 1
ATOM 721 O O . PRO A 1 93 ? -1.948 7.719 8.623 1.00 87.25 93 PRO A O 1
ATOM 724 N N . SER A 1 94 ? -1.688 7.027 10.734 1.00 86.88 94 SER A N 1
ATOM 725 C CA . SER A 1 94 ? -0.275 7.396 10.844 1.00 86.88 94 SER A CA 1
ATOM 726 C C . SER A 1 94 ? 0.684 6.215 10.628 1.00 86.88 94 SER A C 1
ATOM 728 O O . SER A 1 94 ? 1.813 6.263 11.102 1.00 86.88 94 SER A O 1
ATOM 730 N N . ASP A 1 95 ? 0.244 5.131 9.981 1.00 87.44 95 ASP A N 1
ATOM 731 C CA . ASP A 1 95 ? 1.067 3.952 9.645 1.00 87.44 95 ASP A CA 1
ATOM 732 C C . ASP A 1 95 ? 1.887 4.186 8.357 1.00 87.44 95 ASP A C 1
ATOM 734 O O . ASP A 1 95 ? 1.867 3.409 7.403 1.00 87.44 95 ASP A O 1
ATOM 738 N N . ASP A 1 96 ? 2.570 5.329 8.301 1.00 85.44 96 ASP A N 1
ATOM 739 C CA . ASP A 1 96 ? 3.213 5.889 7.106 1.00 85.44 96 ASP A CA 1
ATOM 740 C C . ASP A 1 96 ? 4.428 5.101 6.598 1.00 85.44 96 ASP A C 1
ATOM 742 O O . ASP A 1 96 ? 4.799 5.211 5.430 1.00 85.44 96 ASP A O 1
ATOM 746 N N . ILE A 1 97 ? 4.991 4.210 7.412 1.00 86.75 97 ILE A N 1
ATOM 747 C CA . ILE A 1 97 ? 6.102 3.332 7.014 1.00 86.75 97 ILE A CA 1
ATOM 748 C C . ILE A 1 97 ? 5.742 2.370 5.867 1.00 86.75 97 ILE A C 1
ATOM 750 O O . ILE A 1 97 ? 6.630 1.766 5.261 1.00 86.75 97 ILE A O 1
ATOM 754 N N . LYS A 1 98 ? 4.448 2.211 5.559 1.00 87.56 98 LYS A N 1
ATOM 755 C CA . LYS A 1 98 ? 3.936 1.290 4.533 1.00 87.56 98 LYS A CA 1
ATOM 756 C C . LYS A 1 98 ? 3.746 1.937 3.166 1.00 87.56 98 LYS A C 1
ATOM 758 O O . LYS A 1 98 ? 3.417 1.236 2.209 1.00 87.56 98 LYS A O 1
ATOM 763 N N . THR A 1 99 ? 4.008 3.241 3.040 1.00 86.50 99 THR A N 1
ATOM 764 C CA . THR A 1 99 ? 3.943 3.931 1.750 1.00 86.50 99 THR A CA 1
ATOM 765 C C . THR A 1 99 ? 4.891 3.292 0.744 1.00 86.50 99 THR A C 1
ATOM 767 O O . THR A 1 99 ? 6.109 3.271 0.941 1.00 86.50 99 THR A O 1
ATOM 770 N N . LYS A 1 100 ? 4.347 2.832 -0.381 1.00 86.81 100 LYS A N 1
ATOM 771 C CA . LYS A 1 100 ? 5.147 2.424 -1.533 1.00 86.81 100 LYS A CA 1
ATOM 772 C C . LYS A 1 100 ? 5.253 3.571 -2.528 1.00 86.81 100 LYS A C 1
ATOM 774 O O . LYS A 1 100 ? 4.278 4.278 -2.783 1.00 86.81 100 LYS A O 1
ATOM 779 N N . SER A 1 101 ? 6.449 3.743 -3.078 1.00 86.94 101 SER A N 1
ATOM 780 C CA . SER A 1 101 ? 6.765 4.790 -4.048 1.00 86.94 101 SER A CA 1
ATOM 781 C C . SER A 1 101 ? 7.489 4.166 -5.228 1.00 86.94 101 SER A C 1
ATOM 783 O O . SER A 1 101 ? 8.443 3.414 -5.037 1.00 86.94 101 SER A O 1
ATOM 785 N N . CYS A 1 102 ? 7.020 4.467 -6.434 1.00 86.50 102 CYS A N 1
ATOM 786 C CA . CYS A 1 102 ? 7.532 3.942 -7.694 1.00 86.50 102 CYS A CA 1
ATOM 787 C C . CYS A 1 102 ? 7.805 5.091 -8.673 1.00 86.50 102 CYS A C 1
ATOM 789 O O . CYS A 1 102 ? 7.191 6.151 -8.543 1.00 86.50 102 CYS A O 1
ATOM 791 N N . PRO A 1 103 ? 8.650 4.884 -9.699 1.00 85.12 103 PRO A N 1
ATOM 792 C CA . PRO A 1 103 ? 8.758 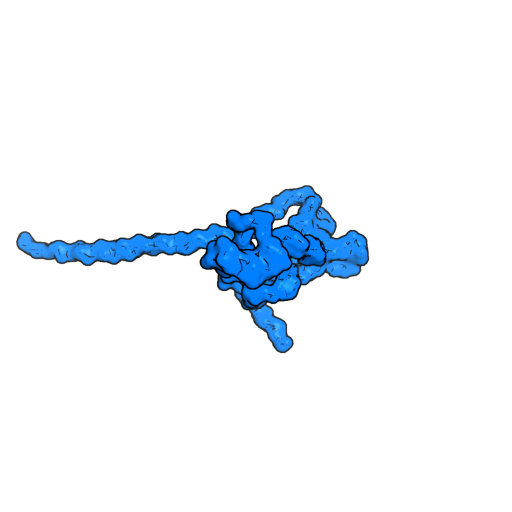5.816 -10.816 1.00 85.12 103 PRO A CA 1
ATOM 793 C C . PRO A 1 103 ? 7.410 6.069 -11.491 1.00 85.12 103 PRO A C 1
ATOM 795 O O . PRO A 1 103 ? 6.612 5.143 -11.647 1.00 85.12 103 PRO A O 1
ATOM 798 N N . ASP A 1 104 ? 7.219 7.278 -12.013 1.00 78.56 104 ASP A N 1
ATOM 799 C CA . ASP A 1 104 ? 5.975 7.717 -12.670 1.00 78.56 104 ASP A CA 1
ATOM 800 C C . ASP A 1 104 ? 5.593 6.907 -13.912 1.00 78.56 104 ASP A C 1
ATOM 802 O O . ASP A 1 104 ? 4.450 6.940 -14.361 1.00 78.56 104 ASP A O 1
ATOM 806 N N . THR A 1 105 ? 6.551 6.178 -14.479 1.00 79.31 105 THR A N 1
ATOM 807 C CA . THR A 1 105 ? 6.378 5.314 -15.651 1.00 79.31 105 THR A CA 1
ATOM 808 C C . THR A 1 105 ? 6.023 3.869 -15.289 1.00 79.31 105 THR A C 1
ATOM 810 O O . THR A 1 105 ? 5.946 3.013 -16.173 1.00 79.31 105 THR A O 1
ATOM 813 N N . THR A 1 106 ? 5.826 3.570 -14.002 1.00 81.88 106 THR A N 1
ATOM 814 C CA . THR A 1 106 ? 5.533 2.214 -13.525 1.00 81.88 106 THR A CA 1
ATOM 815 C C . THR A 1 106 ? 4.091 1.841 -13.840 1.00 81.88 106 THR A C 1
ATOM 817 O O . THR A 1 106 ? 3.153 2.524 -13.437 1.00 81.88 106 THR A O 1
ATOM 820 N N . ASN A 1 107 ? 3.912 0.722 -14.540 1.00 83.94 107 ASN A N 1
ATOM 821 C CA . ASN A 1 107 ? 2.598 0.113 -14.725 1.00 83.94 107 ASN A CA 1
ATOM 822 C C . ASN A 1 107 ? 2.3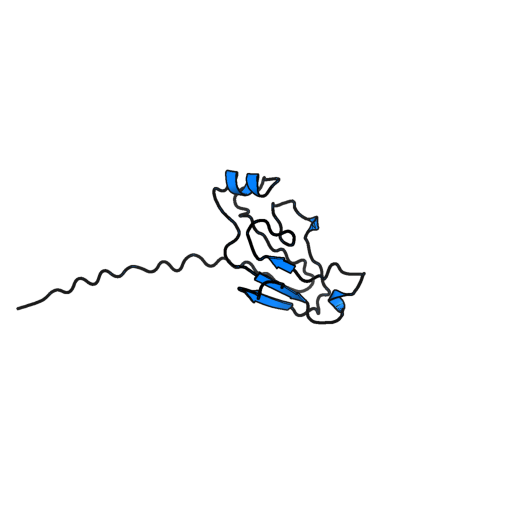09 -0.826 -13.552 1.00 83.94 107 ASN A C 1
ATOM 824 O O . ASN A 1 107 ? 3.231 -1.440 -13.024 1.00 83.94 107 ASN A O 1
ATOM 828 N N . PHE A 1 108 ? 1.044 -0.995 -13.176 1.00 85.81 108 PHE A N 1
ATOM 829 C CA . PHE A 1 108 ? 0.652 -1.854 -12.057 1.00 85.81 108 PHE A CA 1
ATOM 830 C C . PHE A 1 108 ? -0.385 -2.889 -12.492 1.00 85.81 108 PHE A C 1
ATOM 832 O O . PHE A 1 108 ? -1.260 -2.594 -13.305 1.00 85.81 108 PHE A O 1
ATOM 839 N N . VAL A 1 109 ? -0.306 -4.089 -11.918 1.00 87.44 109 VAL A N 1
ATOM 840 C CA . VAL A 1 109 ? -1.385 -5.084 -11.940 1.00 87.44 109 VAL A CA 1
ATOM 841 C C . VAL A 1 109 ? -2.035 -5.096 -10.569 1.00 87.44 109 VAL A C 1
ATOM 843 O O . VAL A 1 109 ? -1.347 -5.283 -9.568 1.00 87.44 109 VAL A O 1
ATOM 846 N N . VAL A 1 110 ? -3.351 -4.915 -10.530 1.00 89.00 110 VAL A N 1
ATOM 847 C CA . VAL A 1 110 ? -4.148 -5.090 -9.314 1.00 89.00 110 VAL A CA 1
ATOM 848 C C . VAL A 1 110 ? -4.959 -6.369 -9.463 1.00 89.00 110 VAL A C 1
ATOM 850 O O . VAL A 1 110 ? -5.730 -6.498 -10.415 1.00 89.00 110 VAL A O 1
ATOM 853 N N . THR A 1 111 ? -4.791 -7.301 -8.529 1.00 88.06 111 THR A N 1
ATOM 854 C CA . THR A 1 111 ? -5.518 -8.575 -8.518 1.00 88.06 111 THR A CA 1
ATOM 855 C C . THR A 1 111 ? -6.400 -8.635 -7.285 1.00 88.06 111 THR A C 1
ATOM 857 O O . THR A 1 111 ? -5.905 -8.575 -6.163 1.00 88.06 111 THR A O 1
ATOM 860 N N . PHE A 1 112 ? -7.707 -8.785 -7.490 1.00 90.19 112 PHE A N 1
ATOM 861 C CA . PHE A 1 112 ? -8.648 -9.122 -6.424 1.00 90.19 112 PHE A CA 1
ATOM 862 C C . PHE A 1 112 ? -8.714 -10.637 -6.262 1.00 90.19 112 PHE A C 1
ATOM 864 O O . PHE A 1 112 ? -8.721 -11.359 -7.257 1.00 90.19 112 PHE A O 1
ATOM 871 N N . CYS A 1 113 ? -8.781 -11.099 -5.018 1.00 90.88 113 CYS A N 1
ATOM 872 C CA . CYS A 1 113 ? -8.683 -12.509 -4.648 1.00 90.88 113 CYS A CA 1
ATOM 873 C C . CYS A 1 113 ? -7.438 -13.191 -5.255 1.00 90.88 113 CYS A C 1
ATOM 875 O O . CYS A 1 113 ? -7.592 -14.159 -6.000 1.00 90.88 113 CYS A O 1
ATOM 877 N N . PRO A 1 114 ? -6.213 -12.689 -4.988 1.00 89.56 114 PRO A N 1
ATOM 878 C CA . PRO A 1 114 ? -5.001 -13.346 -5.463 1.00 89.56 114 PRO A CA 1
ATOM 879 C C . PRO A 1 114 ? -4.861 -14.741 -4.843 1.00 89.56 114 PRO A C 1
ATOM 881 O O . PRO A 1 114 ? -5.258 -14.953 -3.693 1.00 89.56 114 PRO A O 1
ATOM 884 N N . ASP A 1 115 ? -4.266 -15.669 -5.593 1.00 85.94 115 ASP A N 1
ATOM 885 C CA . ASP A 1 115 ? -3.899 -16.983 -5.067 1.00 85.94 115 ASP A CA 1
ATOM 886 C C . ASP A 1 115 ? -3.003 -16.806 -3.832 1.00 85.94 115 ASP A C 1
ATOM 888 O O . ASP A 1 115 ? -2.074 -15.993 -3.837 1.00 85.94 115 ASP A O 1
ATOM 892 N N . LEU A 1 116 ? -3.304 -17.541 -2.759 1.00 67.38 116 LEU A N 1
ATOM 893 C CA . LEU A 1 116 ? -2.498 -17.517 -1.538 1.00 67.38 116 LEU A CA 1
ATOM 894 C C . LEU A 1 116 ? -1.062 -17.973 -1.856 1.00 67.38 116 LEU A C 1
ATOM 896 O O . LEU A 1 116 ? -0.879 -18.833 -2.724 1.00 67.38 116 LEU A O 1
ATOM 900 N N . PRO A 1 117 ? -0.032 -17.451 -1.160 1.00 60.47 117 PRO A N 1
ATOM 901 C CA . PRO A 1 117 ? 1.304 -18.005 -1.281 1.00 60.47 117 PRO A CA 1
ATOM 902 C C . PRO A 1 117 ? 1.245 -19.467 -0.801 1.00 60.47 117 PRO A C 1
ATOM 904 O O . PRO A 1 117 ? 0.478 -19.752 0.126 1.00 60.47 117 PRO A O 1
ATOM 907 N N . PRO A 1 118 ? 2.007 -20.386 -1.416 1.00 45.34 118 PRO A N 1
ATOM 908 C CA . PRO A 1 118 ? 2.148 -21.742 -0.895 1.00 45.34 118 PRO A CA 1
ATOM 909 C C . PRO A 1 118 ? 2.721 -21.761 0.528 1.00 45.34 118 PRO A C 1
ATOM 911 O O . PRO A 1 118 ? 3.522 -20.855 0.867 1.00 45.34 118 PRO A O 1
#

pLDDT: mean 75.68, std 17.53, range [36.38, 92.5]

Organism: Aphanomyces astaci (NCBI:txid112090)

Secondary structure (DSSP, 8-state):
------------------------SS-EE--BSS-GGGS--SSHHHHHHHH------S-EEEEEESGGGG-TTS----EEE-STT-SSSBSSTT-GGG-EE--TT-EEEEEESPPPP-

Foldseek 3Di:
DDDDDDDPPPPPPPDDDDDDDDDDFQDWDADAQADCPVVDDDFLVRRCVVVVDTSDDWWKKKAWDDPQCVDPVWQAHIATDHDRPDPLHHSYPPSCVNTGGTHRPIDMDMDTRDDDDD

InterPro domains:
  IPR001938 Thaumatin family [PS51367] (55-114)
  IPR037176 Osmotin/thaumatin-like superfamily [G3DSA:2.60.110.10] (7-115)
  IPR037176 Osmotin/thaumatin-like superfamily [SSF49870] (14-115)

Sequence (118 aa):
MLPSFIFLVMAWVPSTFAASFEFRSQCSYPVDVYDNASGTCTSLAECMRVTAKVGFNVAMSIFPIGPSRNDPMYNCQYVVCYANGCHDAYQYPSDDIKTKSCPDTTNFVVTFCPDLPP

Radius of gyration: 19.48 Å; chains: 1; bounding box: 79×33×34 Å